Protein AF-A0A3D5NBT5-F1 (afdb_monomer_lite)

Organism: NCBI:txid168935

Sequence (75 aa):
MPFIVELIISLLIVIGGLFLLVGSFGMLKLRDLLPRLHAPTKASTVGVGGVLIASMLYFWVERGHFTIHELLITL

Radius of gyration: 14.6 Å; chains: 1; bounding box: 31×22×41 Å

Structure (mmCIF, N/CA/C/O backbone):
data_AF-A0A3D5NBT5-F1
#
_entry.id   AF-A0A3D5NBT5-F1
#
loop_
_atom_site.group_PDB
_atom_site.id
_atom_site.type_symbol
_atom_site.label_atom_id
_atom_site.label_alt_id
_atom_site.label_comp_id
_atom_site.label_asym_id
_atom_site.label_entity_id
_atom_site.label_seq_id
_atom_site.pdbx_PDB_ins_code
_atom_site.Cartn_x
_atom_site.Cartn_y
_atom_site.Cartn_z
_atom_site.occupancy
_atom_site.B_iso_or_equiv
_atom_site.auth_seq_id
_atom_site.auth_comp_id
_atom_site.auth_asym_id
_atom_site.auth_atom_id
_atom_site.pdbx_PDB_model_num
ATOM 1 N N . MET A 1 1 ? 5.547 -5.286 -21.967 1.00 76.25 1 MET A N 1
ATOM 2 C CA . MET A 1 1 ? 5.464 -5.977 -20.659 1.00 76.25 1 MET A CA 1
ATOM 3 C C . MET A 1 1 ? 5.520 -7.491 -20.811 1.00 76.25 1 MET A C 1
ATOM 5 O O . MET A 1 1 ? 4.768 -8.016 -21.623 1.00 76.25 1 MET A O 1
ATOM 9 N N . PRO A 1 2 ? 6.373 -8.213 -20.063 1.00 91.06 2 PRO A N 1
ATOM 10 C CA . PRO A 1 2 ? 6.279 -9.668 -19.952 1.00 91.06 2 PRO A CA 1
ATOM 11 C C . PRO A 1 2 ? 4.997 -10.066 -19.204 1.00 91.06 2 PRO A C 1
ATOM 13 O O . PRO A 1 2 ? 4.683 -9.458 -18.183 1.00 91.06 2 PRO A O 1
ATOM 16 N N . PHE A 1 3 ? 4.315 -11.129 -19.641 1.00 92.94 3 PHE A N 1
ATOM 17 C CA . PHE A 1 3 ? 3.070 -11.612 -19.017 1.00 92.94 3 PHE A CA 1
ATOM 18 C C . PHE A 1 3 ? 3.192 -11.840 -17.498 1.00 92.94 3 PHE A C 1
ATOM 20 O O . PHE A 1 3 ? 2.297 -11.501 -16.732 1.00 92.94 3 PHE A O 1
ATOM 27 N N . ILE A 1 4 ? 4.336 -12.364 -17.044 1.00 94.81 4 ILE A N 1
ATOM 28 C CA . ILE A 1 4 ? 4.604 -12.605 -15.617 1.00 94.81 4 ILE A CA 1
ATOM 29 C C . ILE A 1 4 ? 4.568 -11.297 -14.812 1.00 94.81 4 ILE A C 1
ATOM 31 O O . ILE A 1 4 ? 4.046 -11.272 -13.702 1.00 94.81 4 ILE A O 1
ATOM 35 N N . VAL A 1 5 ? 5.099 -10.206 -15.366 1.00 92.75 5 VAL A N 1
ATOM 36 C CA . 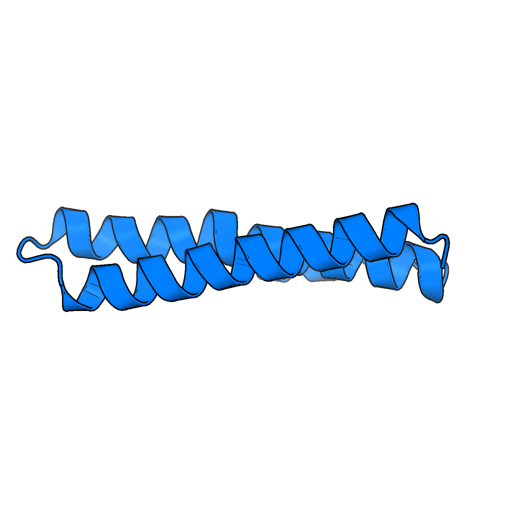VAL A 1 5 ? 5.130 -8.899 -14.692 1.00 92.75 5 VAL A CA 1
ATOM 37 C C . VAL A 1 5 ? 3.724 -8.323 -14.587 1.00 92.75 5 VAL A C 1
ATOM 39 O O . VAL A 1 5 ? 3.337 -7.840 -13.528 1.00 92.75 5 VAL A O 1
ATOM 42 N N . GLU A 1 6 ? 2.942 -8.424 -15.658 1.00 93.69 6 GLU A N 1
ATOM 43 C CA . GLU A 1 6 ? 1.548 -7.978 -15.677 1.00 93.69 6 GLU A CA 1
ATOM 44 C C . GLU A 1 6 ? 0.694 -8.742 -14.655 1.00 93.69 6 GLU A C 1
ATOM 46 O O . GLU A 1 6 ? -0.067 -8.135 -13.899 1.00 93.69 6 GLU A O 1
ATOM 51 N N . LEU A 1 7 ? 0.895 -10.061 -14.553 1.00 96.19 7 LEU A N 1
ATOM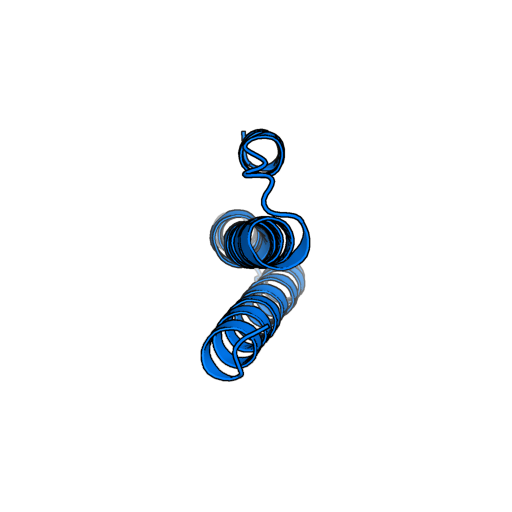 52 C CA . LEU A 1 7 ? 0.250 -10.897 -13.543 1.00 96.19 7 LEU A CA 1
ATOM 53 C C . LEU A 1 7 ? 0.618 -10.459 -12.118 1.00 96.19 7 LEU A C 1
ATOM 55 O O . LEU A 1 7 ? -0.263 -10.352 -11.267 1.00 96.19 7 LEU A O 1
ATOM 59 N N . ILE A 1 8 ? 1.900 -10.182 -11.855 1.00 95.69 8 ILE A N 1
ATOM 60 C CA . ILE A 1 8 ? 2.374 -9.710 -10.545 1.00 95.69 8 ILE A CA 1
ATOM 61 C C . ILE A 1 8 ? 1.742 -8.356 -10.199 1.00 95.69 8 ILE A C 1
ATOM 63 O O . ILE A 1 8 ? 1.188 -8.209 -9.111 1.00 95.69 8 ILE A O 1
ATOM 67 N N . ILE A 1 9 ? 1.774 -7.388 -11.120 1.00 95.25 9 ILE A N 1
ATOM 68 C CA . ILE A 1 9 ? 1.183 -6.053 -10.928 1.00 95.25 9 ILE A CA 1
ATOM 69 C C . ILE A 1 9 ? -0.315 -6.172 -10.634 1.00 95.25 9 ILE A C 1
ATOM 71 O O . ILE A 1 9 ? -0.803 -5.590 -9.665 1.00 95.25 9 ILE A O 1
ATOM 75 N N . SER A 1 10 ? -1.039 -6.969 -11.424 1.00 96.12 10 SER A N 1
ATOM 76 C CA . SER A 1 10 ? -2.469 -7.211 -11.223 1.00 96.12 10 SER A CA 1
ATOM 77 C C . SER A 1 10 ? -2.753 -7.814 -9.845 1.00 96.12 10 SER A C 1
ATOM 79 O O . SER A 1 10 ? -3.622 -7.324 -9.121 1.00 96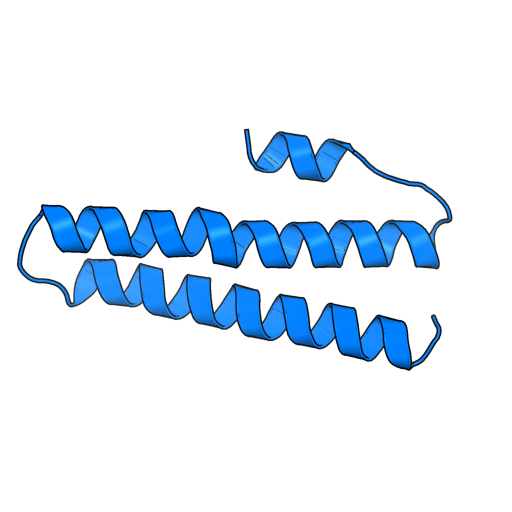.12 10 SER A O 1
ATOM 81 N N . LEU A 1 11 ? -1.974 -8.820 -9.431 1.00 96.69 11 LEU A N 1
ATOM 82 C CA . LEU A 1 11 ? -2.123 -9.462 -8.127 1.00 96.69 11 LEU A CA 1
ATOM 83 C C . LEU A 1 11 ? -1.884 -8.475 -6.975 1.00 96.69 11 LEU A C 1
ATOM 85 O O . LEU A 1 11 ? -2.671 -8.447 -6.028 1.00 96.69 11 LEU A O 1
ATOM 89 N N . LEU A 1 12 ? -0.842 -7.639 -7.061 1.00 95.69 12 LEU A N 1
ATOM 90 C CA . LEU A 1 12 ? -0.574 -6.608 -6.054 1.00 95.69 12 LEU A CA 1
ATOM 91 C C . LEU A 1 12 ? -1.721 -5.598 -5.955 1.00 95.69 12 LEU A C 1
ATOM 93 O O . LEU A 1 12 ? -2.107 -5.241 -4.844 1.00 95.69 12 LEU A O 1
ATOM 97 N N . ILE A 1 13 ? -2.292 -5.165 -7.082 1.00 96.06 13 ILE A N 1
ATOM 98 C CA . ILE A 1 13 ? -3.423 -4.225 -7.094 1.00 96.06 13 ILE A CA 1
ATOM 99 C C . ILE A 1 13 ? -4.670 -4.868 -6.481 1.00 96.06 13 ILE A C 1
ATOM 101 O O . ILE A 1 13 ? -5.336 -4.241 -5.659 1.00 96.06 13 ILE A O 1
ATOM 105 N N . VAL A 1 14 ? -4.985 -6.119 -6.834 1.00 96.75 14 VAL A N 1
ATOM 106 C CA . VAL A 1 14 ? -6.151 -6.836 -6.291 1.00 96.75 14 VAL A CA 1
ATOM 107 C C . VAL A 1 14 ? -6.009 -7.043 -4.785 1.00 96.75 14 VAL A C 1
ATOM 109 O O . VAL A 1 14 ? -6.939 -6.752 -4.033 1.00 96.75 14 VAL A O 1
ATOM 112 N N . ILE A 1 15 ? -4.841 -7.496 -4.325 1.00 95.25 15 ILE A N 1
ATOM 113 C CA . ILE A 1 15 ? -4.563 -7.671 -2.895 1.00 95.25 15 ILE A CA 1
ATOM 114 C C . ILE A 1 15 ? -4.606 -6.315 -2.184 1.00 95.25 15 ILE A C 1
ATOM 116 O O . ILE A 1 15 ? -5.274 -6.184 -1.159 1.00 95.25 15 ILE A O 1
ATOM 120 N N . GLY A 1 16 ? -3.961 -5.289 -2.741 1.00 95.50 16 GLY A N 1
ATOM 121 C CA . GLY A 1 16 ? -3.951 -3.944 -2.173 1.00 95.50 16 GLY A CA 1
ATOM 122 C C . GLY A 1 16 ? -5.360 -3.359 -2.030 1.00 95.50 16 GLY A C 1
ATOM 123 O O . GLY A 1 16 ? -5.732 -2.858 -0.967 1.00 95.50 16 GLY A O 1
ATOM 124 N N . GLY A 1 17 ? -6.186 -3.520 -3.066 1.00 95.50 17 GLY A N 1
ATOM 125 C CA . GLY A 1 17 ? -7.596 -3.134 -3.078 1.00 95.50 17 GLY A CA 1
ATOM 126 C C . GLY A 1 17 ? -8.444 -3.896 -2.057 1.00 95.50 17 GLY A C 1
ATOM 127 O O . GLY A 1 17 ? -9.265 -3.287 -1.372 1.00 95.50 17 GLY A O 1
ATOM 128 N N . LEU A 1 18 ? -8.218 -5.203 -1.889 1.00 96.06 18 LEU A N 1
ATOM 129 C CA . LEU A 1 18 ? -8.887 -6.003 -0.855 1.00 96.06 18 LEU A CA 1
ATOM 130 C C . LEU A 1 18 ? -8.556 -5.495 0.551 1.00 96.06 18 LEU A C 1
ATOM 132 O O . LEU A 1 18 ? -9.460 -5.344 1.372 1.00 96.06 18 LEU A O 1
ATOM 136 N N . PHE A 1 19 ? -7.288 -5.185 0.830 1.00 94.56 19 PHE A N 1
ATOM 137 C CA . PHE A 1 19 ? -6.884 -4.624 2.121 1.00 94.56 19 PHE A CA 1
ATOM 138 C C . PHE A 1 19 ? -7.508 -3.251 2.373 1.00 94.56 19 PHE A C 1
ATOM 140 O O . PHE A 1 19 ? -8.006 -3.014 3.475 1.00 94.56 19 PHE A O 1
ATOM 147 N N . LEU A 1 20 ? -7.543 -2.378 1.361 1.00 94.50 20 LEU A N 1
ATOM 148 C CA . LEU A 1 20 ? -8.215 -1.078 1.437 1.00 94.50 20 LEU A CA 1
ATOM 149 C C . LEU A 1 20 ? -9.702 -1.232 1.767 1.00 94.50 20 LEU A C 1
ATOM 151 O O . LEU A 1 20 ? -10.184 -0.645 2.735 1.00 94.50 20 LEU A O 1
ATOM 155 N N . LEU A 1 21 ? -10.409 -2.086 1.026 1.00 94.81 21 LEU A N 1
ATOM 156 C CA . LEU A 1 21 ? -11.834 -2.340 1.231 1.00 94.81 21 LEU A CA 1
ATOM 157 C C . LEU A 1 21 ? -12.112 -2.907 2.626 1.00 94.81 21 LEU A C 1
ATOM 159 O O . LEU A 1 21 ? -12.988 -2.409 3.337 1.00 94.81 21 LEU A O 1
ATOM 163 N N . VAL A 1 22 ? -11.356 -3.926 3.043 1.00 93.88 22 VAL A N 1
ATOM 164 C CA . VAL A 1 22 ? -11.537 -4.577 4.347 1.00 93.88 22 VAL A CA 1
ATOM 165 C C . VAL A 1 22 ? -11.206 -3.627 5.497 1.00 93.88 22 VAL A C 1
ATOM 167 O O . VAL A 1 22 ? -11.938 -3.615 6.485 1.00 93.88 22 VAL A O 1
ATOM 170 N N . GLY A 1 23 ? -10.157 -2.806 5.400 1.00 91.88 23 GLY A N 1
ATOM 171 C CA . GLY A 1 23 ? -9.828 -1.851 6.462 1.00 91.88 23 GLY A CA 1
ATOM 172 C C . GLY A 1 23 ? -10.833 -0.707 6.572 1.00 91.88 23 GLY A C 1
ATOM 173 O O . GLY A 1 23 ? -11.233 -0.370 7.689 1.00 91.88 23 GLY A O 1
ATOM 174 N N . SER A 1 24 ? -11.321 -0.174 5.444 1.00 91.81 24 SER A N 1
ATOM 175 C CA . SER A 1 24 ? -12.411 0.813 5.435 1.00 91.81 24 SER A CA 1
ATOM 176 C C . SER A 1 24 ? -13.702 0.231 6.013 1.00 91.81 24 SER A C 1
ATOM 178 O O . SER A 1 24 ? -14.360 0.868 6.835 1.00 91.81 24 SER A O 1
ATOM 180 N N . PHE A 1 25 ? -14.046 -1.010 5.661 1.00 94.38 25 PHE A N 1
ATOM 181 C CA . PHE A 1 25 ? -15.197 -1.700 6.244 1.00 94.38 25 PHE A CA 1
ATOM 182 C C . PHE A 1 25 ? -15.002 -1.998 7.740 1.00 94.38 25 PHE A C 1
ATOM 184 O O . PHE A 1 25 ? -15.930 -1.859 8.538 1.00 94.38 25 PHE A O 1
ATOM 191 N N . GLY A 1 26 ? -13.780 -2.345 8.148 1.00 89.94 26 GLY A N 1
ATOM 192 C CA . GLY A 1 26 ? -13.401 -2.567 9.542 1.00 89.94 26 GLY A CA 1
ATOM 193 C C . GLY A 1 26 ? -13.635 -1.337 10.422 1.00 89.94 26 GLY A C 1
ATOM 194 O O . GLY A 1 26 ? -14.141 -1.483 11.532 1.00 89.94 26 GLY A O 1
ATOM 195 N N . MET A 1 27 ? -13.377 -0.122 9.920 1.00 90.06 27 MET A N 1
ATOM 196 C CA . MET A 1 27 ? -13.688 1.123 10.647 1.00 90.06 27 MET A CA 1
ATOM 197 C C . MET A 1 27 ? -15.176 1.289 10.977 1.00 90.06 27 MET A C 1
ATOM 199 O O . MET A 1 27 ? -15.508 1.879 12.011 1.00 90.06 27 MET A O 1
ATOM 203 N N . LEU A 1 28 ? -16.058 0.807 10.095 1.00 90.69 28 LEU A N 1
ATOM 204 C CA . LEU A 1 28 ? -17.511 0.894 10.251 1.00 90.69 28 LEU A CA 1
ATOM 205 C C . LEU A 1 28 ? -18.060 -0.225 11.143 1.00 90.69 28 LEU A C 1
ATOM 207 O O . LEU A 1 28 ? -18.993 0.006 11.906 1.00 90.69 28 LEU A O 1
ATOM 211 N N . LYS A 1 29 ? -17.499 -1.438 11.044 1.00 91.81 29 LYS A N 1
ATOM 212 C CA . LYS A 1 29 ? -18.044 -2.628 11.716 1.00 91.81 29 LYS A CA 1
ATOM 213 C C . LYS A 1 29 ? -17.504 -2.867 13.127 1.00 91.81 29 LYS A C 1
ATOM 215 O O . LYS A 1 29 ? -18.193 -3.480 13.943 1.00 91.81 29 LYS A O 1
ATOM 220 N N . LEU A 1 30 ? -16.278 -2.441 13.422 1.00 91.19 30 LEU A N 1
ATOM 221 C CA . LEU A 1 30 ? -15.660 -2.670 14.730 1.00 91.19 30 LEU A CA 1
ATOM 222 C C . LEU A 1 30 ? -16.275 -1.741 15.786 1.00 91.19 30 LEU A C 1
ATOM 224 O O . LEU A 1 30 ? -16.510 -0.566 15.523 1.00 91.19 30 LEU A O 1
ATOM 228 N N . ARG A 1 31 ? -16.548 -2.278 16.982 1.00 87.00 31 ARG A N 1
ATOM 229 C CA . ARG A 1 31 ? -17.263 -1.564 18.058 1.00 87.00 31 ARG A CA 1
ATOM 230 C C . ARG A 1 31 ? -16.331 -0.721 18.933 1.00 87.00 31 ARG A C 1
ATOM 232 O O . ARG A 1 31 ? -16.695 0.390 19.304 1.00 87.00 31 ARG A O 1
ATOM 239 N N . ASP A 1 32 ? -15.127 -1.224 19.202 1.00 91.12 32 ASP A N 1
ATOM 240 C CA . ASP A 1 32 ? -14.164 -0.577 20.097 1.00 91.12 32 ASP A CA 1
ATOM 241 C C . ASP A 1 32 ? -13.187 0.344 19.348 1.00 91.12 32 ASP A C 1
ATOM 243 O O . ASP A 1 32 ? -12.862 0.125 18.178 1.00 91.12 32 ASP A O 1
ATOM 247 N N . LEU A 1 33 ? -12.671 1.367 20.038 1.00 88.00 33 LEU A N 1
ATOM 248 C CA . LEU A 1 33 ? -11.796 2.394 19.452 1.00 88.00 33 LEU A CA 1
ATOM 249 C C . LEU A 1 33 ? -10.468 1.836 18.914 1.00 88.00 33 LEU A C 1
ATOM 251 O O . LEU A 1 33 ? -10.077 2.163 17.795 1.00 88.00 33 LEU A O 1
ATOM 255 N N . LEU A 1 34 ? -9.781 0.978 19.675 1.00 91.94 34 LEU A N 1
ATOM 256 C CA . LEU A 1 34 ? -8.475 0.433 19.275 1.00 91.94 34 LEU A CA 1
ATOM 257 C C . LEU A 1 34 ? -8.554 -0.401 17.982 1.00 91.94 34 LEU A C 1
ATOM 259 O O . LEU A 1 34 ? -7.794 -0.127 17.049 1.00 91.94 34 LEU A O 1
ATOM 263 N N . PRO A 1 35 ? -9.488 -1.367 17.861 1.00 87.56 35 PRO A N 1
ATOM 264 C CA . PRO A 1 35 ? -9.685 -2.112 16.620 1.00 87.56 35 PRO A CA 1
ATOM 265 C C . PRO A 1 35 ? -10.054 -1.215 15.431 1.00 87.56 35 PRO A C 1
ATOM 267 O O . PRO A 1 35 ? -9.535 -1.421 14.333 1.00 87.56 35 PRO A O 1
ATOM 270 N N . ARG A 1 36 ? -10.888 -0.185 15.642 1.00 88.25 36 ARG A N 1
ATOM 271 C CA . ARG A 1 36 ? -11.244 0.794 14.598 1.00 88.25 36 ARG A CA 1
ATOM 272 C C . ARG A 1 36 ? -10.063 1.631 14.124 1.00 88.25 36 ARG A C 1
ATOM 274 O O . ARG A 1 36 ? -10.095 2.073 12.986 1.00 88.25 36 ARG A O 1
ATOM 281 N N . LEU A 1 37 ? -9.046 1.844 14.958 1.00 90.00 37 LEU A N 1
ATOM 282 C CA . LEU A 1 37 ? -7.806 2.526 14.575 1.00 90.00 37 LEU A CA 1
ATOM 283 C C . LEU A 1 37 ? -6.810 1.580 13.894 1.00 90.00 37 LEU A C 1
ATOM 285 O O . LEU A 1 37 ? -6.101 1.996 12.987 1.00 90.00 37 LEU A O 1
ATOM 289 N N . HIS A 1 38 ? -6.769 0.304 14.283 1.00 89.62 38 HIS A N 1
ATOM 290 C CA . HIS A 1 38 ? -5.853 -0.678 13.690 1.00 89.62 38 HIS A CA 1
ATOM 291 C C . HIS A 1 38 ? -6.305 -1.198 12.318 1.00 89.62 38 HIS A C 1
ATOM 293 O O . HIS A 1 38 ? -5.475 -1.568 11.492 1.00 89.62 38 HIS A O 1
ATOM 299 N N . ALA A 1 39 ? -7.614 -1.265 12.063 1.00 89.19 39 ALA A N 1
ATOM 300 C CA . ALA A 1 39 ? -8.141 -1.660 10.757 1.00 89.19 39 ALA A CA 1
ATOM 301 C C . ALA A 1 39 ? -7.685 -0.730 9.605 1.00 89.19 39 ALA A C 1
ATOM 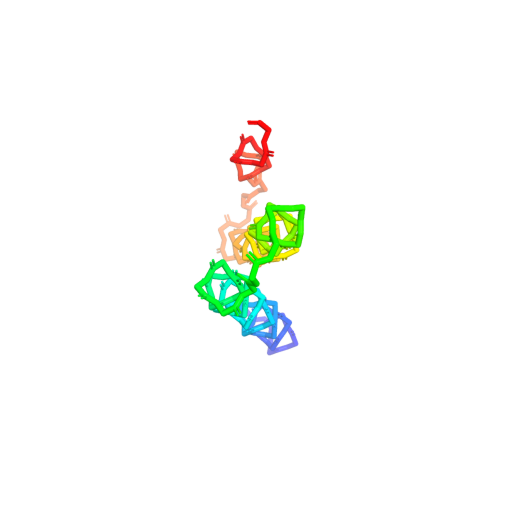303 O O . ALA A 1 39 ? -7.128 -1.242 8.631 1.00 89.19 39 ALA A O 1
ATOM 304 N N . PRO A 1 40 ? -7.836 0.608 9.692 1.00 90.44 40 PRO A N 1
ATOM 305 C CA . PRO A 1 40 ? -7.396 1.519 8.640 1.00 90.44 40 PRO A CA 1
ATOM 306 C C . PRO A 1 40 ? -5.874 1.640 8.537 1.00 90.44 40 PRO A C 1
ATOM 308 O O . PRO A 1 40 ? -5.374 1.798 7.430 1.00 90.44 40 PRO A O 1
ATOM 311 N N . THR A 1 41 ? -5.114 1.504 9.629 1.00 90.50 41 THR A N 1
ATOM 312 C CA . THR A 1 41 ? -3.640 1.551 9.549 1.00 90.50 41 THR A CA 1
ATOM 313 C C . THR A 1 41 ? -3.052 0.332 8.840 1.00 90.50 41 THR A C 1
ATOM 315 O O . THR A 1 41 ? -2.066 0.457 8.116 1.00 90.50 41 THR A O 1
ATOM 318 N N . LYS A 1 42 ? -3.676 -0.846 8.971 1.00 88.75 42 LYS A N 1
ATOM 319 C CA . LYS A 1 42 ? -3.323 -2.040 8.179 1.00 88.75 42 LYS A CA 1
ATOM 320 C C . LYS A 1 42 ? -3.684 -1.877 6.702 1.00 88.75 42 LYS A C 1
ATOM 322 O O . LYS A 1 42 ? -2.928 -2.311 5.838 1.00 88.75 42 LYS A O 1
ATOM 327 N N . ALA A 1 43 ? -4.817 -1.236 6.411 1.00 91.69 43 ALA A N 1
ATOM 328 C CA . ALA A 1 43 ? -5.208 -0.913 5.042 1.00 91.69 43 ALA A CA 1
ATOM 329 C C . ALA A 1 43 ? -4.267 0.094 4.377 1.00 91.69 43 ALA A C 1
ATOM 331 O O . ALA A 1 43 ? -3.925 -0.092 3.214 1.00 91.69 43 ALA A O 1
ATOM 332 N N . SER A 1 44 ? -3.816 1.132 5.084 1.00 88.38 44 SER A N 1
ATOM 333 C CA . SER A 1 44 ? -2.870 2.088 4.505 1.00 88.38 44 SER A CA 1
ATOM 334 C C . SER A 1 44 ? -1.490 1.462 4.294 1.00 88.38 44 SER A C 1
ATOM 336 O O . SER A 1 44 ? -0.931 1.577 3.213 1.00 88.38 44 SER A O 1
ATOM 338 N N . THR A 1 45 ? -0.960 0.722 5.267 1.00 89.94 45 THR A N 1
ATOM 339 C CA . THR A 1 45 ? 0.383 0.124 5.147 1.00 89.94 45 THR A CA 1
ATOM 340 C C . THR A 1 45 ? 0.460 -0.981 4.095 1.00 89.94 45 THR A C 1
ATOM 342 O O . THR A 1 45 ? 1.286 -0.906 3.191 1.00 89.94 45 THR A O 1
ATOM 345 N N . VAL A 1 46 ? -0.402 -1.998 4.173 1.00 89.62 46 VAL A N 1
ATOM 346 C CA . VAL A 1 46 ? -0.355 -3.138 3.240 1.00 89.62 46 VAL A CA 1
ATOM 347 C C . VAL A 1 46 ? -1.110 -2.832 1.948 1.00 89.62 46 VAL A C 1
ATOM 349 O O . VAL A 1 46 ? -0.643 -3.176 0.865 1.00 89.62 46 VAL A O 1
ATOM 352 N N . GLY A 1 47 ? -2.262 -2.164 2.046 1.00 93.38 47 GLY A N 1
ATOM 353 C CA . GLY A 1 47 ? -3.108 -1.855 0.895 1.00 93.38 47 GLY A CA 1
ATOM 354 C C . GLY A 1 47 ? -2.488 -0.806 -0.022 1.00 93.38 47 GLY A C 1
ATOM 355 O O . GLY A 1 47 ? -2.179 -1.105 -1.175 1.00 93.38 47 GLY A O 1
ATOM 356 N N . VAL A 1 48 ? -2.255 0.407 0.495 1.00 92.94 48 VAL A N 1
ATOM 357 C CA . VAL A 1 48 ? -1.628 1.487 -0.297 1.00 92.94 48 VAL A CA 1
ATOM 358 C C . VAL A 1 48 ? -0.188 1.123 -0.649 1.00 92.94 48 VAL A C 1
ATOM 360 O O . VAL A 1 48 ? 0.203 1.295 -1.799 1.00 92.94 48 VAL A O 1
ATOM 363 N N . GLY A 1 49 ? 0.576 0.539 0.281 1.00 91.94 49 GLY A N 1
ATOM 364 C CA . GLY A 1 49 ? 1.937 0.068 0.002 1.00 91.94 49 GLY A CA 1
ATOM 365 C C . GLY A 1 49 ? 2.003 -0.931 -1.159 1.00 91.94 49 GLY A C 1
ATOM 366 O O . GLY A 1 49 ? 2.843 -0.785 -2.043 1.00 91.94 49 GLY A O 1
ATOM 367 N N . GLY A 1 50 ? 1.081 -1.898 -1.223 1.00 92.44 50 GLY A N 1
ATOM 368 C CA . GLY A 1 50 ? 0.996 -2.847 -2.338 1.00 92.44 50 GLY A CA 1
ATOM 369 C C . GLY A 1 50 ? 0.668 -2.181 -3.678 1.00 92.44 50 GLY A C 1
ATOM 370 O O . GLY A 1 50 ? 1.291 -2.495 -4.690 1.00 92.44 50 GLY A O 1
ATOM 371 N N . VAL A 1 51 ? -0.259 -1.219 -3.689 1.00 93.62 51 VAL A N 1
ATOM 372 C CA . VAL A 1 51 ? -0.607 -0.460 -4.905 1.00 93.62 51 VAL A CA 1
ATOM 373 C C . VAL A 1 51 ? 0.570 0.391 -5.391 1.00 93.62 51 VAL A C 1
ATOM 375 O O . VAL A 1 51 ? 0.817 0.462 -6.593 1.00 93.62 51 VAL A O 1
ATOM 378 N N . LEU A 1 52 ? 1.332 0.992 -4.476 1.00 92.12 52 LEU A N 1
ATOM 379 C CA . LEU A 1 52 ? 2.520 1.772 -4.823 1.00 92.12 52 LEU A CA 1
ATOM 380 C C . LEU A 1 52 ? 3.634 0.880 -5.373 1.00 92.12 52 LEU A C 1
ATOM 382 O O . LEU A 1 52 ? 4.184 1.174 -6.423 1.00 92.12 52 LEU A O 1
ATOM 386 N N . ILE A 1 53 ? 3.913 -0.273 -4.760 1.00 91.44 53 ILE A N 1
ATOM 387 C CA . ILE A 1 53 ? 4.897 -1.218 -5.318 1.00 91.44 53 ILE A CA 1
ATOM 388 C C . ILE A 1 53 ? 4.487 -1.670 -6.731 1.00 91.44 53 ILE A C 1
ATOM 390 O O . ILE A 1 53 ? 5.339 -1.771 -7.615 1.00 91.44 53 ILE A O 1
ATOM 394 N N . ALA A 1 54 ? 3.192 -1.904 -6.971 1.00 92.25 54 ALA A N 1
ATOM 395 C CA . ALA A 1 54 ? 2.677 -2.232 -8.301 1.00 92.25 54 ALA A CA 1
ATOM 396 C C . ALA A 1 54 ? 2.912 -1.101 -9.316 1.00 92.25 54 ALA A C 1
ATOM 398 O O . ALA A 1 54 ? 3.311 -1.369 -10.450 1.00 92.25 54 ALA A O 1
ATOM 399 N N . SER A 1 55 ? 2.701 0.150 -8.905 1.00 90.56 55 SER A N 1
ATOM 400 C CA . SER A 1 55 ? 2.933 1.327 -9.744 1.00 90.56 55 SER A CA 1
ATOM 401 C C . SER A 1 55 ? 4.426 1.512 -10.059 1.00 90.56 55 SER A C 1
ATOM 403 O O . SER A 1 55 ? 4.783 1.640 -11.233 1.00 90.56 55 SER A O 1
ATOM 405 N N . MET A 1 56 ? 5.320 1.354 -9.076 1.00 89.25 56 MET A N 1
ATOM 406 C CA . MET A 1 56 ? 6.774 1.394 -9.289 1.00 89.25 56 MET A CA 1
ATOM 407 C C . MET A 1 56 ? 7.222 0.333 -10.301 1.00 89.25 56 MET A C 1
ATOM 409 O O . MET A 1 56 ? 8.000 0.630 -11.208 1.00 89.25 56 MET A O 1
ATOM 413 N N . LEU A 1 57 ? 6.714 -0.899 -10.173 1.00 89.69 57 LEU A N 1
ATOM 414 C CA . LEU A 1 57 ? 6.984 -2.001 -11.103 1.00 89.69 57 LEU A CA 1
ATOM 415 C C . LEU A 1 57 ? 6.495 -1.691 -12.522 1.00 89.69 57 LEU A C 1
ATOM 417 O O . LEU A 1 57 ? 7.223 -1.930 -13.486 1.00 89.69 57 LEU A O 1
ATOM 421 N N . TYR A 1 58 ? 5.292 -1.132 -12.653 1.00 89.75 58 TYR A N 1
ATOM 422 C CA . TYR A 1 58 ? 4.726 -0.746 -13.943 1.00 89.75 58 TYR A CA 1
ATOM 423 C C . TYR A 1 58 ? 5.572 0.329 -14.637 1.00 89.75 58 TYR A C 1
ATOM 425 O O . TYR A 1 58 ? 5.975 0.158 -15.788 1.00 89.75 58 TYR A O 1
ATOM 433 N N . PHE A 1 59 ? 5.895 1.423 -13.945 1.00 86.25 59 PHE A N 1
ATOM 434 C CA . PHE A 1 59 ? 6.678 2.515 -14.531 1.00 86.25 59 PHE A CA 1
ATOM 435 C C . PHE A 1 59 ? 8.115 2.114 -14.848 1.00 86.25 59 PHE A C 1
ATOM 437 O O . PHE A 1 59 ? 8.649 2.529 -15.882 1.00 86.25 59 PHE A O 1
ATOM 444 N N . TRP A 1 60 ? 8.715 1.270 -14.007 1.00 86.31 60 TRP A N 1
ATOM 445 C CA . TRP A 1 60 ? 10.051 0.746 -14.248 1.00 86.31 60 TRP A CA 1
ATOM 446 C C . TRP A 1 60 ? 10.117 -0.058 -15.548 1.00 86.31 60 TRP A C 1
ATOM 448 O O . TRP A 1 60 ? 11.022 0.163 -16.352 1.00 86.31 60 TRP A O 1
ATOM 458 N N . VAL A 1 61 ? 9.142 -0.938 -15.795 1.00 85.50 61 VAL A N 1
ATOM 459 C CA . VAL A 1 61 ? 9.164 -1.813 -16.975 1.00 85.50 61 VAL A CA 1
ATOM 460 C C . VAL A 1 61 ? 8.624 -1.117 -18.234 1.00 85.50 61 VAL A C 1
ATOM 462 O O . VAL A 1 61 ? 9.108 -1.411 -19.323 1.00 85.50 61 VAL A O 1
ATOM 465 N N . GLU A 1 62 ? 7.679 -0.174 -18.122 1.00 82.69 62 GLU A N 1
ATOM 466 C CA . GLU A 1 62 ? 7.065 0.466 -19.305 1.00 82.69 62 GLU A CA 1
ATOM 467 C C . GLU A 1 62 ? 7.879 1.657 -19.801 1.00 82.69 62 GLU A C 1
ATOM 469 O O . GLU A 1 62 ? 7.992 1.889 -21.002 1.00 82.69 62 GLU A O 1
ATOM 474 N N . ARG A 1 63 ? 8.437 2.443 -18.874 1.00 77.56 63 ARG A N 1
ATOM 475 C CA . ARG A 1 63 ? 9.131 3.693 -19.205 1.00 77.56 63 ARG A CA 1
ATOM 476 C C . ARG A 1 63 ? 10.639 3.629 -18.996 1.00 77.56 63 ARG A C 1
ATOM 478 O O . ARG A 1 63 ? 11.314 4.597 -19.323 1.00 77.56 63 ARG A O 1
ATOM 485 N N . GLY A 1 64 ? 11.173 2.548 -18.421 1.00 73.69 64 GLY A N 1
ATOM 486 C CA . GLY A 1 64 ? 12.597 2.440 -18.076 1.00 73.69 64 GLY A CA 1
ATOM 487 C C . GLY A 1 64 ? 13.050 3.425 -16.989 1.00 73.69 64 GLY A C 1
ATOM 488 O O . GLY A 1 64 ? 14.238 3.506 -16.684 1.00 73.69 64 GLY A O 1
ATOM 489 N N . HIS A 1 65 ? 12.120 4.175 -16.393 1.00 71.06 65 HIS A N 1
ATOM 490 C CA . HIS A 1 65 ? 12.388 5.143 -15.340 1.00 71.06 65 HIS A CA 1
ATOM 491 C C . HIS A 1 65 ? 12.040 4.526 -13.990 1.00 71.06 65 HIS A C 1
ATOM 493 O O . HIS A 1 65 ? 10.892 4.175 -13.731 1.00 71.06 65 HIS A O 1
ATOM 499 N N . PHE A 1 66 ? 13.036 4.415 -13.114 1.00 68.12 66 PHE A N 1
ATOM 500 C CA . PHE A 1 66 ? 12.813 4.013 -11.732 1.00 68.12 66 PHE A CA 1
ATOM 501 C C . PHE A 1 66 ? 12.376 5.230 -10.906 1.00 68.12 66 PHE A C 1
ATOM 503 O O . PHE A 1 66 ? 13.176 6.122 -10.617 1.00 68.12 66 PHE A O 1
ATOM 510 N N . THR A 1 67 ? 11.095 5.302 -10.552 1.00 67.31 67 THR A N 1
ATOM 511 C CA . THR A 1 67 ? 10.508 6.424 -9.806 1.00 67.31 67 THR A CA 1
ATOM 512 C C . THR A 1 67 ? 10.461 6.139 -8.306 1.00 67.31 67 THR A C 1
ATOM 514 O O . THR A 1 67 ? 9.583 5.440 -7.823 1.00 67.31 67 THR A O 1
ATOM 517 N N . ILE A 1 68 ? 11.368 6.757 -7.539 1.00 74.06 68 ILE A N 1
ATOM 518 C CA . ILE A 1 68 ? 11.384 6.696 -6.058 1.00 74.06 68 ILE A CA 1
ATOM 519 C C . ILE A 1 68 ? 10.264 7.555 -5.433 1.00 74.06 68 ILE A C 1
ATOM 521 O O . ILE A 1 68 ? 9.898 7.360 -4.279 1.00 74.06 68 ILE A O 1
ATOM 525 N N . HIS A 1 69 ? 9.677 8.479 -6.202 1.00 74.56 69 HIS A N 1
ATOM 526 C CA . HIS A 1 69 ? 8.626 9.397 -5.743 1.00 74.56 69 HIS A CA 1
ATOM 527 C C . HI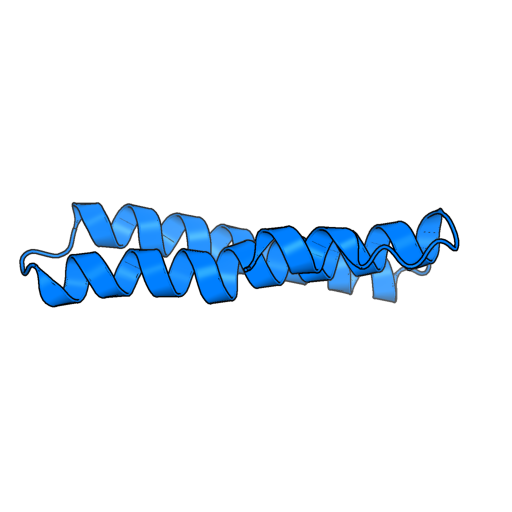S A 1 69 ? 7.405 8.694 -5.139 1.00 74.56 69 HIS A C 1
ATOM 529 O O . HIS A 1 69 ? 6.763 9.246 -4.255 1.00 74.56 69 HIS A O 1
ATOM 535 N N . GLU A 1 70 ? 7.101 7.471 -5.566 1.00 68.75 70 GLU A N 1
ATOM 536 C CA . GLU A 1 70 ? 5.988 6.704 -5.004 1.00 68.75 70 GLU A CA 1
ATOM 537 C C . GLU A 1 70 ? 6.251 6.253 -3.563 1.00 68.75 70 GLU A C 1
ATOM 539 O O . GLU A 1 70 ? 5.321 6.167 -2.768 1.00 68.75 70 GLU A O 1
ATOM 544 N N . LEU A 1 71 ? 7.517 6.069 -3.177 1.00 70.62 71 LEU A N 1
ATOM 545 C CA . LEU A 1 71 ? 7.889 5.788 -1.791 1.00 70.62 71 LEU A CA 1
ATOM 546 C C . LEU A 1 71 ? 7.674 7.011 -0.887 1.00 70.62 71 LEU A C 1
ATOM 548 O O . LEU A 1 71 ? 7.320 6.849 0.279 1.00 70.62 71 LEU A O 1
ATOM 552 N N . LEU A 1 72 ? 7.817 8.233 -1.421 1.00 73.50 72 LEU A N 1
ATOM 553 C CA . LEU A 1 72 ? 7.508 9.457 -0.672 1.00 73.50 72 LEU A CA 1
ATOM 554 C C . LEU A 1 72 ? 6.018 9.564 -0.319 1.00 73.50 72 LEU A C 1
ATOM 556 O O . LEU A 1 72 ? 5.688 10.235 0.647 1.00 73.50 72 LEU A O 1
ATOM 560 N N . ILE A 1 73 ? 5.123 8.895 -1.055 1.00 74.75 73 ILE A N 1
ATOM 561 C CA . ILE A 1 73 ? 3.682 8.877 -0.747 1.00 74.75 73 ILE A CA 1
ATOM 562 C C . ILE A 1 73 ? 3.406 8.082 0.543 1.00 74.75 73 ILE A C 1
ATOM 564 O O . ILE A 1 73 ? 2.384 8.291 1.192 1.00 74.75 73 ILE A O 1
ATOM 568 N N . THR A 1 74 ? 4.309 7.172 0.928 1.00 72.12 74 THR A N 1
ATOM 569 C CA . THR A 1 74 ? 4.165 6.353 2.145 1.00 72.12 74 THR A CA 1
ATOM 570 C C . THR A 1 74 ? 4.705 6.992 3.425 1.00 72.12 74 THR A C 1
ATOM 572 O O . THR A 1 74 ? 4.453 6.433 4.494 1.00 72.12 74 THR A O 1
ATOM 575 N N . LEU A 1 75 ? 5.449 8.103 3.329 1.00 60.53 75 LEU A N 1
ATOM 576 C CA . LEU A 1 75 ?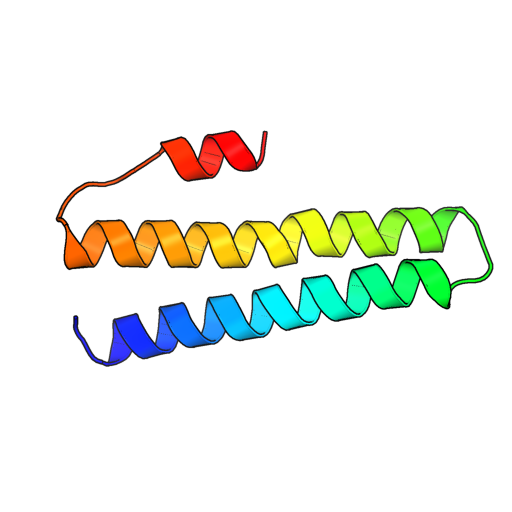 6.144 8.747 4.452 1.00 60.53 75 LEU A CA 1
ATOM 577 C C . LEU A 1 75 ? 5.361 9.936 5.026 1.00 60.53 75 LEU A C 1
ATOM 579 O O . LEU A 1 75 ? 4.825 10.734 4.227 1.00 60.53 75 LEU A O 1
#

pLDDT: mean 88.01, std 8.53, range [60.53, 96.75]

Secondary structure (DSSP, 8-state):
--HHHHHHHHHHHHHHHHHHHHHHHHHHH--SHHHHHHHHHHIIIIIIHHHHHHHHHHHHHHHS---THHHHTT-

Foldseek 3Di:
DPPVLVVQLVVLQVQLVVLLVQLVVQLVPPDDDVSNVVSVVSSCCSNLVSNLVSVQSVCCVPVVDRDCVSVVVSD

InterPro domains:
  IPR005133 Na+/H+ antiporter subunit G [PF03334] (12-75)
  IPR005133 Na+/H+ antiporter subunit G [PTHR34703] (3-75)